Protein AF-A0AAU6WWR5-F1 (afdb_monomer_lite)

InterPro domains:
  IPR000550 7,8-Dihydro-6-hydroxymethylpterin-pyrophosphokinase, HPPK [PF01288] (2-101)
  IPR000550 7,8-Dihydro-6-hydroxymethylpterin-pyrophosphokinase, HPPK [TIGR01498] (2-95)
  IPR035907 7,8-Dihydro-6-hydroxymethylpterin-pyrophosphokinase HPPK superfamily [G3DSA:3.30.70.560] (1-104)
  IPR035907 7,8-Dihydro-6-hydroxymethylpterin-pyrophosphokinase HPPK superfamily [SSF55083] (2-98)

Sequence (104 aa):
MLKISEFLTSEPVEFASSNIFCNIALIIFTDLSPIKLLEQIKSIEAEMGRVNDSKISGGYTDRVIDIDIVNFNWLNFSSERLEIPHRKHIFEREFSKILLKDFI

Secondary structure (DSSP, 8-state):
--EEPPPEEE--SSS--SSPEEE--EE----S-HHHHHHHHHHHHHHTT--S-HHHHTS----S--------TT--EE-SS-EES-HIIIII-HHHHHHHTTT-

Organism: NCBI:txid1854762

Foldseek 3Di:
DKDKFDWDWDADDQDDDPDIDIDIDMDDDDPDDPVRVVVVQVVVQVVQPNPDDQVVVVHDDDGPDDDADQADPPDQDDDPRDGPNPVCLCPPDPRSVVNCVVPD

Radius of gyration: 13.88 Å; chains: 1; bounding box: 35×30×33 Å

Structure (mmCIF, N/CA/C/O backbone):
data_AF-A0AAU6WWR5-F1
#
_entry.id   AF-A0AAU6WWR5-F1
#
loop_
_atom_site.group_PDB
_atom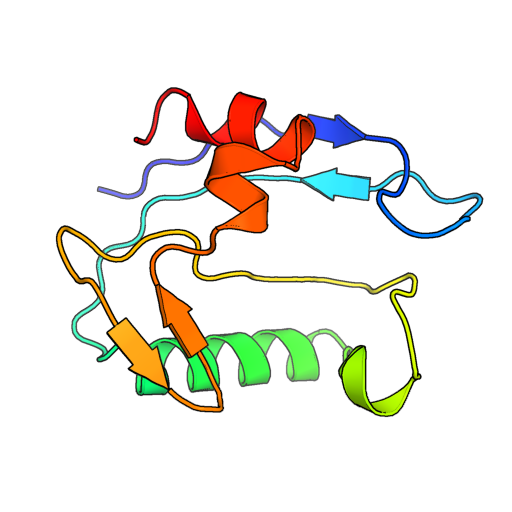_site.id
_atom_site.type_symbol
_atom_site.label_atom_id
_atom_site.label_alt_id
_atom_site.label_comp_id
_atom_site.label_asym_id
_atom_site.label_entity_id
_atom_site.label_seq_id
_atom_site.pdbx_PDB_ins_code
_atom_site.Cartn_x
_atom_site.Cartn_y
_atom_site.Cartn_z
_atom_site.occupancy
_atom_site.B_iso_or_equiv
_atom_site.auth_seq_id
_atom_site.auth_comp_id
_atom_site.auth_asym_id
_atom_site.auth_atom_id
_atom_site.pdbx_PDB_model_num
ATOM 1 N N . MET A 1 1 ? -20.096 8.015 0.105 1.00 66.25 1 MET A N 1
ATOM 2 C CA . MET A 1 1 ? -20.085 8.010 -1.377 1.00 66.25 1 MET A CA 1
ATOM 3 C C . MET A 1 1 ? -18.695 7.605 -1.830 1.00 66.25 1 MET A C 1
ATOM 5 O O . MET A 1 1 ? -17.748 8.246 -1.405 1.00 66.25 1 MET A O 1
ATOM 9 N N . LEU A 1 2 ? -18.559 6.536 -2.613 1.00 84.12 2 LEU A N 1
ATOM 10 C CA . LEU A 1 2 ? -17.267 6.120 -3.167 1.00 84.12 2 LEU A CA 1
ATOM 11 C C . LEU A 1 2 ? -16.796 7.179 -4.179 1.00 84.12 2 LEU A C 1
ATOM 13 O O . LEU A 1 2 ? -17.571 7.552 -5.059 1.00 84.12 2 LEU A O 1
ATOM 17 N N . LYS A 1 3 ? -15.561 7.673 -4.047 1.00 91.44 3 LYS A N 1
ATOM 18 C CA . LYS A 1 3 ? -14.904 8.514 -5.063 1.00 91.44 3 LYS A CA 1
ATOM 19 C C . LYS A 1 3 ? -13.712 7.739 -5.607 1.00 91.44 3 LYS A C 1
ATOM 21 O O . LYS A 1 3 ? -12.981 7.153 -4.816 1.00 91.44 3 LYS A O 1
ATOM 26 N N . ILE A 1 4 ? -13.536 7.739 -6.921 1.00 95.62 4 ILE A N 1
ATOM 27 C CA . ILE A 1 4 ? -12.484 7.001 -7.625 1.00 95.62 4 ILE A CA 1
ATOM 28 C C . ILE A 1 4 ? -11.803 7.974 -8.591 1.00 95.62 4 ILE A C 1
ATOM 30 O O . ILE A 1 4 ? -12.469 8.864 -9.122 1.00 95.62 4 ILE A O 1
ATOM 34 N N . SER A 1 5 ? -10.487 7.860 -8.754 1.00 95.94 5 SER A N 1
ATOM 35 C CA . SER A 1 5 ? -9.728 8.632 -9.736 1.00 95.94 5 SER A CA 1
ATOM 36 C C . SER A 1 5 ? -9.839 8.000 -11.122 1.00 95.94 5 SER A C 1
ATOM 38 O O . SER A 1 5 ? -10.255 6.852 -11.269 1.00 95.94 5 SER A O 1
ATOM 40 N N . GLU A 1 6 ? -9.366 8.712 -12.138 1.00 95.44 6 GLU A N 1
ATOM 41 C CA . GLU A 1 6 ? -8.988 8.060 -13.391 1.00 95.44 6 GLU A CA 1
ATOM 42 C C . GLU A 1 6 ? -7.797 7.115 -13.170 1.00 95.44 6 GLU A C 1
ATOM 44 O O . GLU A 1 6 ? -7.053 7.234 -12.185 1.00 95.44 6 GLU A O 1
ATOM 49 N N . PHE A 1 7 ? -7.607 6.181 -14.099 1.00 96.94 7 PHE A N 1
ATOM 50 C CA . PHE A 1 7 ? -6.401 5.362 -14.136 1.00 96.94 7 PHE A CA 1
ATOM 51 C C . PHE A 1 7 ? -5.195 6.197 -14.578 1.00 96.94 7 PHE A C 1
ATOM 53 O O . PHE A 1 7 ? -5.286 7.009 -15.499 1.00 96.94 7 PHE A O 1
ATOM 60 N N . LEU A 1 8 ? -4.040 5.937 -13.967 1.00 97.62 8 LEU A N 1
ATOM 61 C CA . LEU A 1 8 ? -2.762 6.526 -14.351 1.00 97.62 8 LEU A CA 1
ATOM 62 C C . LEU A 1 8 ? -1.719 5.433 -14.559 1.00 97.62 8 LEU A C 1
ATOM 64 O O . LEU A 1 8 ? -1.386 4.686 -13.637 1.00 97.62 8 LEU A O 1
ATOM 68 N N . THR A 1 9 ? -1.157 5.370 -15.761 1.00 97.81 9 THR A N 1
ATOM 69 C CA . THR A 1 9 ? -0.017 4.498 -16.044 1.00 97.81 9 THR A CA 1
ATOM 70 C C . THR A 1 9 ? 1.301 5.196 -15.737 1.00 97.81 9 THR A C 1
ATOM 72 O O . THR A 1 9 ? 1.454 6.378 -16.047 1.00 97.81 9 THR A O 1
ATOM 75 N N . SER A 1 10 ? 2.270 4.473 -15.180 1.00 97.19 10 SER A N 1
ATOM 76 C CA . SER A 1 10 ? 3.615 4.994 -14.926 1.00 97.19 10 SER A CA 1
ATOM 77 C C . SER A 1 10 ? 4.693 3.931 -15.117 1.00 97.19 10 SER A C 1
ATOM 79 O O . SER A 1 10 ? 4.442 2.735 -14.968 1.00 97.19 10 SER A O 1
ATOM 81 N N . GLU A 1 11 ? 5.915 4.389 -15.371 1.00 97.12 11 GLU A N 1
ATOM 82 C CA . GLU A 1 11 ? 7.121 3.575 -15.202 1.00 97.12 11 GLU A CA 1
ATOM 83 C C . GLU A 1 11 ? 7.251 3.085 -13.742 1.00 97.12 11 GLU A C 1
ATOM 85 O O . GLU A 1 11 ? 6.682 3.709 -12.828 1.00 97.12 11 GLU A O 1
ATOM 90 N N . PRO A 1 12 ? 7.980 1.981 -13.492 1.00 95.62 12 PRO A N 1
ATOM 91 C CA . PRO A 1 12 ? 8.284 1.527 -12.141 1.00 95.62 12 PRO A CA 1
ATOM 92 C C . PRO A 1 12 ? 9.076 2.591 -11.369 1.00 95.62 12 PRO A C 1
ATOM 94 O O . PRO A 1 12 ? 9.925 3.301 -11.907 1.00 95.62 12 PRO A O 1
ATOM 97 N N . VAL A 1 13 ? 8.803 2.686 -10.069 1.00 93.50 13 VAL A N 1
ATOM 98 C CA . VAL A 1 13 ? 9.446 3.638 -9.157 1.00 93.50 13 VAL A CA 1
ATOM 99 C C . VAL A 1 13 ? 10.267 2.853 -8.140 1.00 93.50 13 VAL A C 1
ATOM 101 O O . VAL A 1 13 ? 9.774 1.879 -7.582 1.00 93.50 13 VAL A O 1
ATOM 104 N N . GLU A 1 14 ? 11.509 3.279 -7.893 1.00 89.81 14 GLU A N 1
ATOM 105 C CA . GLU A 1 14 ? 12.456 2.664 -6.937 1.00 89.81 14 GLU A CA 1
ATOM 106 C C . GLU A 1 14 ? 13.004 1.271 -7.328 1.00 89.81 14 GLU A C 1
ATOM 108 O O . GLU A 1 14 ? 13.786 0.698 -6.570 1.00 89.81 14 GLU A O 1
ATOM 113 N N . PHE A 1 15 ? 12.662 0.735 -8.504 1.00 92.75 15 PHE A N 1
ATOM 114 C CA . PHE A 1 15 ? 13.279 -0.471 -9.074 1.00 92.75 15 PHE A CA 1
ATOM 115 C C . PHE A 1 15 ? 13.148 -0.500 -10.606 1.00 92.75 15 PHE A C 1
ATOM 117 O O . PHE A 1 15 ? 12.386 0.274 -11.181 1.00 92.75 15 PHE A O 1
ATOM 124 N N . ALA A 1 16 ? 13.906 -1.378 -11.267 1.00 91.88 16 ALA A N 1
ATOM 125 C CA . ALA A 1 16 ? 13.844 -1.560 -12.715 1.00 91.88 16 ALA A CA 1
ATOM 126 C C . ALA A 1 16 ? 12.894 -2.709 -13.079 1.00 91.88 16 ALA A C 1
ATOM 128 O O . ALA A 1 16 ? 13.022 -3.814 -12.551 1.00 91.88 16 ALA A O 1
ATOM 129 N N . SER A 1 17 ? 11.986 -2.453 -14.016 1.00 93.75 17 SER A N 1
ATOM 130 C CA . SER A 1 17 ? 11.088 -3.442 -14.610 1.00 93.75 17 SER A CA 1
ATOM 131 C C . SER A 1 17 ? 10.841 -3.082 -16.072 1.00 93.75 17 SER A C 1
ATOM 133 O O . SER A 1 17 ? 10.923 -1.914 -16.443 1.00 93.75 17 SER A O 1
ATOM 135 N N . SER A 1 18 ? 10.546 -4.080 -16.904 1.00 94.75 18 SER A N 1
ATOM 136 C CA . SER A 1 18 ? 10.044 -3.865 -18.266 1.00 94.75 18 SER A CA 1
ATOM 137 C C . SER A 1 18 ? 8.532 -3.617 -18.308 1.00 94.75 18 SER A C 1
ATOM 139 O O . SER A 1 18 ? 7.985 -3.386 -19.384 1.00 94.75 18 SER A O 1
ATOM 141 N N . ASN A 1 19 ? 7.846 -3.745 -17.169 1.00 96.19 19 ASN A N 1
ATOM 142 C CA . ASN A 1 19 ? 6.399 -3.615 -17.065 1.00 96.19 19 ASN A CA 1
ATOM 143 C C . ASN A 1 19 ? 5.983 -2.188 -16.689 1.00 96.19 19 ASN A C 1
ATOM 145 O O . ASN A 1 19 ? 6.621 -1.534 -15.866 1.00 96.19 19 ASN A O 1
ATOM 149 N N . ILE A 1 20 ? 4.857 -1.746 -17.251 1.00 96.62 20 ILE A N 1
ATOM 150 C CA . ILE A 1 20 ? 4.189 -0.495 -16.881 1.00 96.62 20 ILE A CA 1
ATOM 151 C C . ILE A 1 20 ? 3.192 -0.768 -15.759 1.00 96.62 20 ILE A C 1
ATOM 153 O O . ILE A 1 20 ? 2.436 -1.740 -15.800 1.00 96.62 20 ILE A O 1
ATOM 157 N N . PHE A 1 21 ? 3.163 0.124 -14.774 1.00 97.25 21 PHE A N 1
ATOM 158 C CA . PHE A 1 21 ? 2.252 0.045 -13.642 1.00 97.25 21 PHE A CA 1
ATOM 159 C C . PHE A 1 21 ? 0.969 0.808 -13.943 1.00 97.25 21 PHE A C 1
ATOM 161 O O . PHE A 1 21 ? 1.014 1.923 -14.458 1.00 97.25 21 PHE A O 1
ATOM 168 N N . CYS A 1 22 ? -0.174 0.218 -13.599 1.00 97.81 22 CYS A N 1
ATOM 169 C CA . CYS A 1 22 ? -1.472 0.881 -13.621 1.00 97.81 22 CYS A CA 1
ATOM 170 C C . CYS A 1 22 ? -1.854 1.257 -12.187 1.00 97.81 22 CYS A C 1
ATOM 172 O O . CYS A 1 22 ? -1.921 0.391 -11.316 1.00 97.81 22 CYS A O 1
ATOM 174 N N . ASN A 1 23 ? -2.085 2.544 -11.944 1.00 97.94 23 ASN A N 1
ATOM 175 C CA . ASN A 1 23 ? -2.353 3.099 -10.624 1.00 97.94 23 AS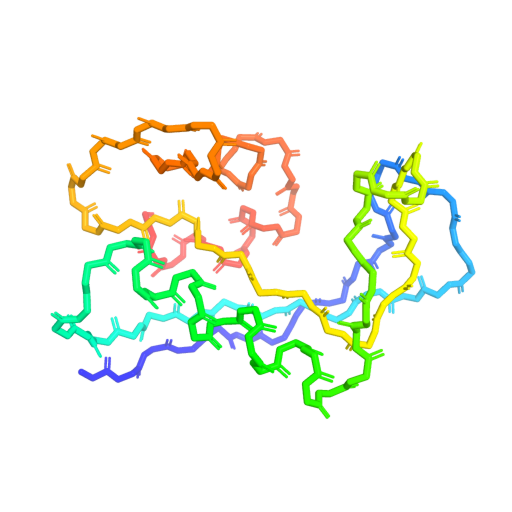N A CA 1
ATOM 176 C C . ASN A 1 23 ? -3.744 3.742 -10.598 1.00 97.94 23 ASN A C 1
ATOM 178 O O . ASN A 1 23 ? -4.181 4.336 -11.585 1.00 97.94 23 ASN A O 1
ATOM 182 N N . ILE A 1 24 ? -4.421 3.655 -9.455 1.00 97.31 24 ILE A N 1
ATOM 183 C CA . ILE A 1 24 ? -5.721 4.285 -9.205 1.00 97.31 24 ILE A CA 1
ATOM 184 C C . ILE A 1 24 ? -5.839 4.639 -7.720 1.00 97.31 24 ILE A C 1
ATOM 186 O O . ILE A 1 24 ? -5.278 3.948 -6.870 1.00 97.31 24 ILE A O 1
ATOM 190 N N . ALA A 1 25 ? -6.562 5.712 -7.403 1.00 97.12 25 ALA A N 1
ATOM 191 C CA . ALA A 1 25 ? -6.871 6.120 -6.039 1.00 97.12 25 ALA A CA 1
ATOM 192 C C . ALA A 1 25 ? -8.383 6.093 -5.793 1.00 97.12 25 ALA A C 1
ATOM 194 O O . ALA A 1 25 ? -9.188 6.358 -6.689 1.00 97.12 25 ALA A O 1
ATOM 195 N N . LEU A 1 26 ? -8.775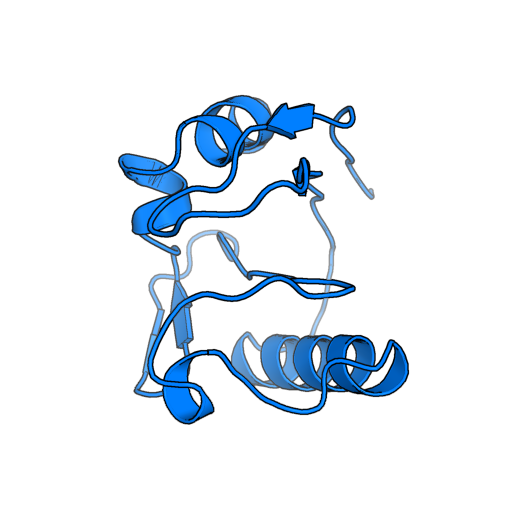 5.788 -4.557 1.00 95.62 26 LEU A N 1
ATOM 196 C CA . LEU A 1 26 ? -10.170 5.783 -4.138 1.00 95.62 26 LEU A CA 1
ATOM 197 C C . LEU A 1 26 ? -10.334 6.252 -2.688 1.00 95.62 26 LEU A C 1
ATOM 199 O O . LEU A 1 26 ? -9.482 5.995 -1.841 1.00 95.62 26 LEU A O 1
ATOM 203 N N . ILE A 1 27 ? -11.467 6.896 -2.397 1.00 95.19 27 ILE A N 1
ATOM 204 C CA . ILE A 1 27 ? -11.947 7.138 -1.028 1.00 95.19 27 ILE A CA 1
ATOM 205 C C . ILE A 1 27 ? -13.024 6.119 -0.707 1.00 95.19 27 ILE A C 1
ATOM 207 O O . ILE A 1 27 ? -14.076 6.099 -1.351 1.00 95.19 27 ILE A O 1
ATOM 211 N N . ILE A 1 28 ? -12.790 5.347 0.348 1.00 93.62 28 ILE A N 1
ATOM 212 C CA . ILE A 1 28 ? -13.761 4.421 0.925 1.00 93.62 28 ILE A CA 1
ATOM 213 C C . ILE A 1 28 ? -14.257 4.923 2.280 1.00 93.62 28 ILE A C 1
ATOM 215 O O . ILE A 1 28 ? -13.578 5.677 2.973 1.00 93.62 28 ILE A O 1
ATOM 219 N N . PHE A 1 29 ? -15.442 4.460 2.668 1.00 93.62 29 PHE A N 1
ATOM 220 C CA . PHE A 1 29 ? -15.969 4.603 4.022 1.00 93.62 29 PHE A CA 1
ATOM 221 C C . PHE A 1 29 ? -15.903 3.238 4.694 1.00 93.62 29 PHE A C 1
ATOM 223 O O . PHE A 1 29 ? -16.275 2.235 4.085 1.00 93.62 29 PHE A O 1
ATOM 230 N N . THR A 1 30 ? -15.409 3.192 5.925 1.00 93.88 30 THR A N 1
ATOM 231 C CA . THR A 1 30 ? -15.263 1.946 6.674 1.00 93.88 30 THR A CA 1
ATOM 232 C C . THR A 1 30 ? -15.320 2.211 8.171 1.00 93.88 30 THR A C 1
ATOM 234 O O . THR A 1 30 ? -14.819 3.233 8.636 1.00 93.88 30 THR A O 1
ATOM 237 N N . ASP A 1 31 ? -15.894 1.264 8.911 1.00 95.88 31 ASP A N 1
ATOM 238 C CA . ASP A 1 31 ? -15.899 1.247 10.380 1.00 95.88 31 ASP A CA 1
ATOM 239 C C . ASP A 1 31 ? -14.708 0.450 10.951 1.00 95.88 31 ASP A C 1
ATOM 241 O O . ASP A 1 31 ? -14.578 0.260 12.163 1.00 95.88 31 ASP A O 1
ATOM 245 N N . LEU A 1 32 ? -13.827 -0.062 10.082 1.00 97.44 32 LEU A N 1
ATOM 246 C CA . LEU A 1 32 ? -12.629 -0.789 10.490 1.00 97.44 32 LEU A CA 1
ATOM 247 C C . LEU A 1 32 ? -11.565 0.165 11.042 1.00 97.44 32 LEU A C 1
ATOM 249 O O . LEU A 1 32 ? -11.332 1.249 10.510 1.00 97.44 32 LEU A O 1
ATOM 253 N N . SER A 1 33 ? -10.845 -0.281 12.073 1.00 96.25 33 SER A N 1
ATOM 254 C CA . SER A 1 33 ? -9.620 0.397 12.502 1.00 96.25 33 SER A CA 1
ATOM 255 C C . SER A 1 33 ? -8.519 0.249 11.438 1.00 96.25 33 SER A C 1
ATOM 257 O O . SER A 1 33 ? -8.548 -0.717 10.671 1.00 96.25 33 SER A O 1
ATOM 259 N N . PRO A 1 34 ? -7.501 1.130 11.409 1.00 96.69 34 PRO A N 1
ATOM 260 C CA . PRO A 1 34 ? -6.439 1.078 10.401 1.00 96.69 34 PRO A CA 1
ATOM 261 C C . PRO A 1 34 ? -5.743 -0.282 10.280 1.00 96.69 34 PRO A C 1
ATOM 263 O O . PRO A 1 34 ? -5.490 -0.754 9.176 1.00 96.69 34 PRO A O 1
ATOM 266 N N . ILE A 1 35 ? -5.485 -0.948 11.410 1.00 97.25 35 ILE A N 1
ATOM 267 C CA . ILE A 1 35 ? -4.857 -2.277 11.420 1.00 97.25 35 ILE A CA 1
ATOM 268 C C . ILE A 1 35 ? -5.799 -3.348 10.862 1.00 97.25 35 ILE A C 1
ATOM 270 O O . ILE A 1 35 ? -5.361 -4.181 10.074 1.00 97.25 35 ILE A O 1
ATOM 274 N N . LYS A 1 36 ? -7.095 -3.306 11.201 1.00 97.69 36 LYS A N 1
ATOM 275 C CA . LYS A 1 36 ? -8.078 -4.240 10.632 1.00 97.69 36 LYS A CA 1
ATOM 276 C C . LYS A 1 36 ? -8.267 -4.016 9.133 1.00 97.69 36 LYS A C 1
ATOM 278 O O . LYS A 1 36 ? -8.398 -4.981 8.388 1.00 97.69 36 LYS A O 1
ATOM 283 N N . LEU A 1 37 ? -8.257 -2.759 8.684 1.00 97.69 37 LEU A N 1
ATOM 284 C CA . LEU A 1 37 ? -8.297 -2.429 7.262 1.00 97.69 37 LEU A CA 1
ATOM 285 C C . LEU A 1 37 ? -7.059 -2.971 6.537 1.00 97.69 37 LEU A C 1
ATOM 287 O O . LEU A 1 37 ? -7.201 -3.595 5.490 1.00 97.69 37 LEU A O 1
ATOM 291 N N . LEU A 1 38 ? -5.865 -2.796 7.112 1.00 97.31 38 LEU A N 1
ATOM 292 C CA . LEU A 1 38 ? -4.628 -3.353 6.562 1.00 97.31 38 LEU A CA 1
ATOM 293 C C . LEU A 1 38 ? -4.696 -4.883 6.442 1.00 97.31 38 LEU A C 1
ATOM 295 O O . LEU A 1 38 ? -4.270 -5.435 5.435 1.00 97.31 38 LEU A O 1
ATOM 299 N N . GLU A 1 39 ? -5.246 -5.574 7.441 1.00 97.06 39 GLU A N 1
ATOM 300 C CA . GLU A 1 39 ? -5.420 -7.032 7.404 1.00 97.06 39 GLU A CA 1
ATOM 301 C C . GLU A 1 39 ? -6.374 -7.477 6.290 1.00 97.06 39 GLU A C 1
ATOM 303 O O . GLU A 1 39 ? -6.070 -8.430 5.576 1.00 97.06 39 GLU A O 1
ATOM 308 N N . GLN A 1 40 ? -7.485 -6.761 6.087 1.00 97.69 40 GLN A N 1
ATOM 309 C CA . GLN A 1 40 ? -8.405 -7.026 4.975 1.00 97.69 40 GLN A CA 1
ATOM 310 C C . GLN A 1 40 ? -7.741 -6.786 3.616 1.00 97.69 40 GLN A C 1
ATOM 312 O O . GLN A 1 40 ? -7.851 -7.619 2.722 1.00 97.69 40 GLN A O 1
ATOM 317 N N . ILE A 1 41 ? -7.001 -5.685 3.480 1.00 97.00 41 ILE A N 1
ATOM 318 C CA . ILE A 1 41 ? -6.222 -5.381 2.278 1.00 97.00 41 ILE A CA 1
ATOM 319 C C . ILE A 1 41 ? -5.237 -6.512 1.966 1.00 97.00 41 ILE A C 1
ATOM 321 O O . ILE A 1 41 ? -5.217 -7.014 0.846 1.00 97.00 41 ILE A O 1
ATOM 325 N N . LYS A 1 42 ? -4.462 -6.958 2.960 1.00 95.56 42 LYS A N 1
ATOM 326 C CA . LYS A 1 42 ? -3.483 -8.037 2.781 1.00 95.56 42 LYS A CA 1
ATOM 327 C C . LYS A 1 42 ? -4.148 -9.365 2.404 1.00 95.56 42 LYS A C 1
ATOM 329 O O . LYS A 1 42 ? -3.572 -10.112 1.619 1.00 95.56 42 LYS A O 1
ATOM 334 N N . SER A 1 43 ? -5.360 -9.638 2.900 1.00 96.56 43 SER A N 1
ATOM 335 C CA . SER A 1 43 ? -6.161 -10.793 2.459 1.00 96.56 43 SER A CA 1
ATOM 336 C C . SER A 1 43 ? -6.515 -10.698 0.976 1.00 96.56 43 SER A C 1
ATOM 338 O O . SER A 1 43 ? -6.277 -11.646 0.236 1.00 96.56 43 SER A O 1
ATOM 340 N N . ILE A 1 44 ? -7.003 -9.538 0.521 1.00 96.81 44 ILE A N 1
ATOM 341 C CA . ILE A 1 44 ? -7.354 -9.304 -0.889 1.00 96.81 44 ILE A CA 1
ATOM 342 C C . ILE A 1 44 ? -6.124 -9.471 -1.788 1.00 96.81 44 ILE A C 1
ATOM 344 O O . ILE A 1 44 ? -6.187 -10.150 -2.809 1.00 96.81 44 ILE A O 1
ATOM 348 N N . GLU A 1 45 ? -4.984 -8.892 -1.403 1.00 96.75 45 GLU A N 1
ATOM 349 C CA . GLU A 1 45 ? -3.729 -9.053 -2.142 1.00 96.75 45 GLU A CA 1
ATOM 350 C C . GLU A 1 45 ? -3.330 -10.534 -2.265 1.00 96.75 45 GLU A C 1
ATOM 352 O O . GLU A 1 45 ? -2.980 -10.991 -3.357 1.00 96.75 45 GLU A O 1
ATOM 357 N N . ALA A 1 46 ? -3.430 -11.295 -1.171 1.00 94.56 46 ALA A N 1
ATOM 358 C CA . ALA A 1 46 ? -3.126 -12.723 -1.153 1.00 94.56 46 ALA A CA 1
ATOM 359 C C . ALA A 1 46 ? -4.086 -13.541 -2.032 1.00 94.56 46 ALA A C 1
ATOM 361 O O . ALA A 1 46 ? -3.631 -14.385 -2.805 1.00 94.56 46 ALA A O 1
ATOM 362 N N . GLU A 1 47 ? -5.390 -13.259 -1.973 1.00 96.06 47 GLU A N 1
ATOM 363 C CA . GLU A 1 47 ? -6.417 -13.880 -2.823 1.00 96.06 47 GLU A CA 1
ATOM 364 C C . GLU A 1 47 ? -6.176 -13.608 -4.316 1.00 96.06 47 GLU A C 1
ATOM 366 O O . GLU A 1 47 ? -6.428 -14.471 -5.156 1.00 96.06 47 GLU A O 1
ATOM 371 N N . MET A 1 48 ? -5.615 -12.442 -4.649 1.00 96.06 48 MET A N 1
ATOM 372 C CA . MET A 1 48 ? -5.216 -12.074 -6.011 1.00 96.06 48 MET A CA 1
ATOM 373 C C . MET A 1 48 ? -3.834 -12.613 -6.424 1.00 96.06 48 MET A C 1
ATOM 375 O O . MET A 1 48 ? -3.360 -12.326 -7.523 1.00 96.06 48 MET A O 1
ATOM 379 N N . GLY A 1 49 ? -3.184 -13.412 -5.573 1.00 92.06 49 GLY A N 1
ATOM 380 C CA . GLY A 1 49 ? -1.937 -14.111 -5.887 1.00 92.06 49 GLY A CA 1
ATOM 381 C C . GLY A 1 49 ? -0.662 -13.424 -5.397 1.00 92.06 49 GLY A C 1
ATOM 382 O O . GLY A 1 49 ? 0.437 -13.901 -5.692 1.00 92.06 49 GLY A O 1
ATOM 383 N N . ARG A 1 50 ? -0.756 -12.338 -4.621 1.00 89.88 50 ARG A N 1
ATOM 384 C CA . ARG A 1 50 ? 0.408 -11.740 -3.957 1.00 89.88 50 ARG A CA 1
ATOM 385 C C . ARG A 1 50 ? 0.669 -12.426 -2.618 1.00 89.88 50 ARG A C 1
ATOM 387 O O . ARG A 1 50 ? 0.162 -12.032 -1.577 1.00 89.88 50 ARG A O 1
ATOM 3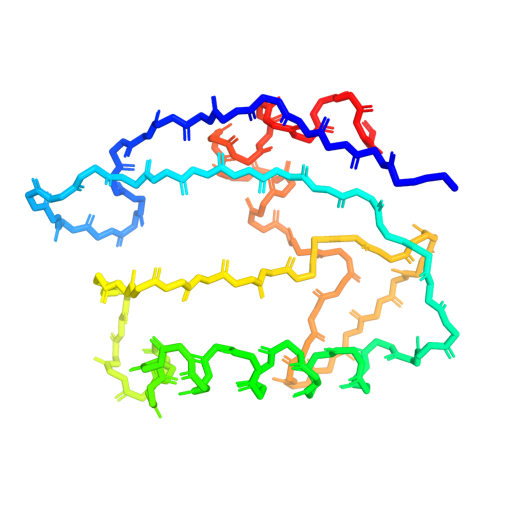94 N N . VAL A 1 51 ? 1.511 -13.452 -2.656 1.00 76.31 51 VAL A N 1
ATOM 395 C CA . VAL A 1 51 ? 1.848 -14.276 -1.481 1.00 76.31 51 VAL A CA 1
ATOM 396 C C . VAL A 1 51 ? 3.020 -13.754 -0.643 1.00 76.31 51 VAL A C 1
ATOM 398 O O . VAL A 1 51 ? 3.122 -14.117 0.524 1.00 76.31 51 VAL A O 1
ATOM 401 N N . ASN A 1 52 ? 3.892 -12.902 -1.194 1.00 76.31 52 ASN A N 1
ATOM 402 C CA . ASN A 1 52 ? 5.066 -12.374 -0.488 1.00 76.31 52 ASN A CA 1
ATOM 403 C C . ASN A 1 52 ? 5.115 -10.842 -0.551 1.00 76.31 52 ASN A C 1
ATOM 405 O O . ASN A 1 52 ? 4.929 -10.252 -1.616 1.00 76.31 52 ASN A O 1
ATOM 409 N N . ASP A 1 53 ? 5.410 -10.202 0.582 1.00 71.06 53 ASP A N 1
ATOM 410 C CA . ASP A 1 53 ? 5.658 -8.760 0.646 1.00 71.06 53 ASP A CA 1
ATOM 411 C C . ASP A 1 53 ? 7.103 -8.410 0.268 1.00 71.06 53 ASP A C 1
ATOM 413 O O . ASP A 1 53 ? 8.031 -9.200 0.452 1.00 71.06 53 ASP A O 1
ATOM 417 N N . SER A 1 54 ? 7.308 -7.173 -0.190 1.00 67.44 54 SER A N 1
ATOM 418 C CA . SER A 1 54 ? 8.610 -6.656 -0.642 1.00 67.44 54 SER A CA 1
ATOM 419 C C . SER A 1 54 ? 9.722 -6.749 0.412 1.00 67.44 54 SER A C 1
ATOM 421 O O . SER A 1 54 ? 10.895 -6.921 0.077 1.00 67.44 54 SER A O 1
ATOM 423 N N . LYS A 1 55 ? 9.362 -6.695 1.704 1.00 63.41 55 LYS A N 1
ATOM 424 C CA . LYS A 1 55 ? 10.292 -6.917 2.826 1.00 63.41 55 LYS A CA 1
ATOM 425 C C . LYS A 1 55 ? 10.884 -8.330 2.831 1.00 63.41 55 LYS A C 1
ATOM 427 O O . LYS A 1 55 ? 12.023 -8.495 3.251 1.00 63.41 55 LYS A O 1
ATOM 432 N N . ILE A 1 56 ? 10.132 -9.328 2.366 1.00 64.94 56 ILE A N 1
ATOM 433 C CA . ILE A 1 56 ? 10.579 -10.724 2.275 1.00 64.94 56 ILE A CA 1
ATOM 434 C C . ILE A 1 56 ? 11.450 -10.914 1.026 1.00 64.94 56 ILE A C 1
ATOM 436 O O . ILE A 1 56 ? 12.450 -11.622 1.084 1.00 64.94 56 ILE A O 1
ATOM 440 N N . SER A 1 57 ? 11.121 -10.243 -0.084 1.00 64.00 57 SER A N 1
ATOM 441 C CA . SER A 1 57 ? 11.900 -10.310 -1.331 1.00 64.00 57 SER A CA 1
ATOM 442 C C . SER A 1 57 ? 13.144 -9.412 -1.358 1.00 64.00 57 SER A C 1
ATOM 444 O O . SER A 1 57 ? 13.893 -9.455 -2.330 1.00 64.00 57 SER A O 1
ATOM 446 N N . GLY A 1 58 ? 13.385 -8.602 -0.320 1.00 74.31 58 GLY A N 1
ATOM 447 C CA . GLY A 1 58 ? 14.562 -7.730 -0.219 1.00 74.31 58 GLY A CA 1
ATOM 448 C C . GLY A 1 58 ? 14.515 -6.479 -1.107 1.00 74.31 58 GLY A C 1
ATOM 449 O O . GLY A 1 58 ? 15.547 -5.849 -1.323 1.00 74.31 58 GLY A O 1
ATOM 450 N N . GLY A 1 59 ? 13.338 -6.109 -1.624 1.00 81.88 59 GLY A N 1
ATOM 451 C CA . GLY A 1 59 ? 13.165 -4.979 -2.540 1.00 81.88 59 GLY A CA 1
ATOM 452 C C . GLY A 1 59 ? 11.807 -4.970 -3.242 1.00 81.88 59 GLY A C 1
ATOM 453 O O . GLY A 1 59 ? 11.011 -5.903 -3.091 1.00 81.88 59 GLY A O 1
ATOM 454 N N . TYR A 1 60 ? 11.536 -3.904 -4.002 1.00 85.38 60 TYR A N 1
ATOM 455 C CA . TYR A 1 60 ? 10.335 -3.811 -4.835 1.00 85.38 60 TYR A CA 1
ATOM 456 C C . TYR A 1 60 ? 10.421 -4.754 -6.033 1.00 85.38 60 TYR A C 1
ATOM 458 O O . TYR A 1 60 ? 11.480 -4.934 -6.630 1.00 85.38 60 TYR A O 1
ATOM 466 N N . THR A 1 61 ? 9.283 -5.344 -6.369 1.00 89.75 61 THR A N 1
ATOM 467 C CA . THR A 1 61 ? 9.122 -6.304 -7.456 1.00 89.75 61 THR A CA 1
ATOM 468 C C . THR A 1 61 ? 7.791 -6.066 -8.159 1.00 89.75 61 THR A C 1
ATOM 470 O O . THR A 1 61 ? 6.880 -5.408 -7.625 1.00 89.75 61 THR A O 1
ATOM 473 N N . ASP A 1 62 ? 7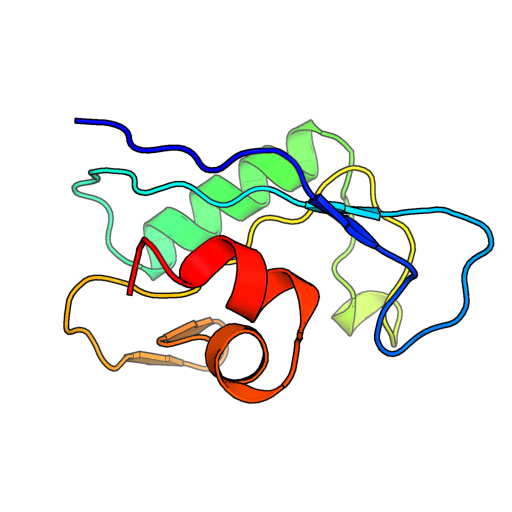.679 -6.614 -9.366 1.00 91.62 62 ASP A N 1
ATOM 474 C CA . ASP A 1 62 ? 6.404 -6.701 -10.062 1.00 91.62 62 ASP A CA 1
ATOM 475 C C . ASP A 1 62 ? 5.414 -7.528 -9.242 1.00 91.62 62 ASP A C 1
ATOM 477 O O . ASP A 1 62 ? 5.758 -8.555 -8.653 1.00 91.62 62 ASP A O 1
ATOM 481 N N . ARG A 1 63 ? 4.166 -7.067 -9.201 1.00 91.69 63 ARG A N 1
ATOM 482 C CA . ARG A 1 63 ? 3.095 -7.689 -8.424 1.00 91.69 63 ARG A CA 1
ATOM 483 C C . ARG A 1 63 ? 1.765 -7.490 -9.121 1.00 91.69 63 ARG A C 1
ATOM 485 O O . ARG A 1 63 ? 1.555 -6.471 -9.769 1.00 91.69 63 ARG A O 1
ATOM 492 N N . VAL A 1 64 ? 0.877 -8.469 -8.962 1.00 93.25 64 VAL A N 1
ATOM 493 C CA . VAL A 1 64 ? -0.465 -8.442 -9.561 1.00 93.25 64 VAL A CA 1
ATOM 494 C C . VAL A 1 64 ? -1.281 -7.268 -9.019 1.00 93.25 64 VAL A C 1
ATOM 496 O O . VAL A 1 64 ? -1.994 -6.618 -9.776 1.00 93.25 64 VAL A O 1
ATOM 499 N N . ILE A 1 65 ? -1.158 -6.982 -7.720 1.00 95.38 65 ILE A N 1
ATOM 500 C CA . ILE A 1 65 ? -1.823 -5.850 -7.078 1.00 95.38 65 ILE A CA 1
ATOM 501 C C . ILE A 1 65 ? -1.038 -5.351 -5.856 1.00 95.38 65 ILE A C 1
ATOM 503 O O . ILE A 1 65 ? -0.325 -6.112 -5.190 1.00 95.38 65 ILE A O 1
ATOM 507 N N . ASP A 1 66 ? -1.167 -4.056 -5.582 1.00 95.12 66 ASP A N 1
ATOM 508 C CA . ASP A 1 66 ? -0.682 -3.378 -4.382 1.00 95.12 66 ASP A CA 1
ATOM 509 C C . ASP A 1 66 ? -1.720 -2.376 -3.916 1.00 95.12 66 ASP A C 1
ATOM 511 O O . ASP A 1 66 ? -2.168 -1.544 -4.706 1.00 95.12 66 ASP A O 1
ATOM 515 N N . ILE A 1 67 ? -2.112 -2.471 -2.652 1.00 96.75 67 ILE A N 1
ATOM 516 C CA . ILE A 1 67 ? -3.104 -1.581 -2.064 1.00 96.75 67 ILE A CA 1
ATOM 517 C C . ILE A 1 67 ? -2.489 -0.947 -0.821 1.00 96.75 67 ILE A C 1
ATOM 519 O O . ILE A 1 67 ? -2.308 -1.587 0.213 1.00 96.75 67 ILE A O 1
ATOM 523 N N . ASP A 1 68 ? -2.210 0.349 -0.914 1.00 96.31 68 ASP A N 1
ATOM 524 C CA . ASP A 1 68 ? -1.650 1.127 0.183 1.00 96.31 68 ASP A CA 1
ATOM 525 C C . ASP A 1 68 ? -2.719 1.995 0.856 1.00 96.31 68 ASP A C 1
ATOM 527 O O . ASP A 1 68 ? -3.496 2.694 0.201 1.00 96.31 68 ASP A O 1
ATOM 531 N N . ILE A 1 69 ? -2.711 2.020 2.191 1.00 97.19 69 ILE A N 1
ATOM 532 C CA . ILE A 1 69 ? -3.464 3.018 2.959 1.00 97.19 69 ILE A CA 1
ATOM 533 C C . ILE A 1 69 ? -2.643 4.309 2.961 1.00 97.19 69 ILE A C 1
ATOM 535 O O . ILE A 1 69 ? -1.684 4.442 3.718 1.00 97.19 69 ILE A O 1
ATOM 539 N N . VAL A 1 70 ? -3.016 5.269 2.114 1.00 96.94 70 VAL A N 1
ATOM 540 C CA . VAL A 1 70 ? -2.286 6.542 2.013 1.00 96.94 70 VAL A CA 1
ATOM 541 C C . VAL A 1 70 ? -2.635 7.499 3.150 1.00 96.94 70 VAL A C 1
ATOM 543 O O . VAL A 1 70 ? -1.750 8.114 3.741 1.00 96.94 70 VAL A O 1
ATOM 546 N N . ASN A 1 71 ? -3.921 7.645 3.455 1.00 95.38 71 ASN A N 1
ATOM 547 C CA . ASN A 1 71 ? -4.419 8.542 4.491 1.00 95.38 71 ASN A CA 1
ATOM 548 C C . ASN A 1 71 ? -5.657 7.926 5.160 1.00 95.38 71 ASN A C 1
ATOM 550 O O . ASN A 1 71 ? -6.336 7.087 4.567 1.00 95.38 71 ASN A O 1
ATOM 554 N N . PHE A 1 72 ? -5.948 8.334 6.394 1.00 95.56 72 PHE A N 1
ATOM 555 C CA . PHE A 1 72 ? -7.102 7.878 7.161 1.00 95.56 72 PHE A CA 1
ATOM 556 C C . PHE A 1 72 ? -7.683 9.053 7.960 1.00 95.56 72 PHE A C 1
ATOM 558 O O . PHE A 1 72 ? -7.353 9.267 9.126 1.00 95.56 72 PHE A O 1
ATOM 565 N N . ASN A 1 73 ? -8.568 9.830 7.330 1.00 90.19 73 ASN A N 1
ATOM 566 C CA . ASN A 1 73 ? -9.129 11.061 7.900 1.00 90.19 73 ASN A CA 1
ATOM 567 C C . ASN A 1 73 ? -8.022 12.009 8.416 1.00 90.19 73 ASN A C 1
ATOM 569 O O . ASN A 1 73 ? -7.131 12.387 7.665 1.00 90.19 73 ASN A O 1
ATOM 573 N N . TRP A 1 74 ? -8.077 12.389 9.695 1.00 88.12 74 TRP A N 1
ATOM 574 C CA . TRP A 1 74 ? -7.100 13.254 10.370 1.00 88.12 74 TRP A CA 1
ATOM 575 C C . TRP A 1 74 ? -6.151 12.460 11.277 1.00 88.12 74 TRP A C 1
ATOM 577 O O . TRP A 1 74 ? -5.535 13.017 12.188 1.00 88.12 74 TRP A O 1
ATOM 587 N N . LEU A 1 75 ? -6.098 11.138 11.098 1.00 95.38 75 LEU A N 1
ATOM 588 C CA . LEU A 1 75 ? -5.341 10.254 11.965 1.00 95.38 75 LEU A CA 1
ATOM 589 C C . LEU A 1 75 ? -3.855 10.296 11.607 1.00 95.38 75 LEU A C 1
ATOM 591 O O . LEU A 1 75 ? -3.458 9.880 10.523 1.00 95.38 75 LEU A O 1
ATOM 595 N N . ASN A 1 76 ? -3.036 10.688 12.579 1.00 96.31 76 ASN A N 1
ATOM 596 C CA . ASN A 1 76 ? -1.612 10.378 12.580 1.00 96.31 76 ASN A CA 1
ATOM 597 C C . ASN A 1 76 ? -1.410 9.083 13.369 1.00 96.31 76 ASN A C 1
ATOM 599 O O . ASN A 1 76 ? -1.688 9.036 14.570 1.00 96.31 76 ASN A O 1
ATOM 603 N N . PHE A 1 77 ? -0.959 8.028 12.698 1.00 96.56 77 PHE A N 1
ATOM 604 C CA . PHE A 1 77 ? -0.774 6.707 13.289 1.00 96.56 77 PHE A CA 1
ATOM 605 C C . PHE A 1 77 ? 0.560 6.119 12.853 1.00 96.56 77 PHE A C 1
ATOM 607 O O . PHE A 1 77 ? 0.907 6.134 11.678 1.00 96.56 77 PHE A O 1
ATOM 614 N N . SER A 1 78 ? 1.301 5.565 13.805 1.00 96.31 78 SER A N 1
ATOM 615 C CA . SER A 1 78 ? 2.563 4.893 13.529 1.00 96.31 78 SER A CA 1
ATOM 616 C C . SER A 1 78 ? 2.658 3.630 14.370 1.00 96.31 78 SER A C 1
ATOM 618 O O . SER A 1 78 ? 2.351 3.624 15.561 1.00 96.31 78 SER A O 1
ATOM 620 N N . SER A 1 79 ? 3.054 2.548 13.717 1.00 94.81 79 SER A N 1
ATOM 621 C CA . SER A 1 79 ? 3.323 1.243 14.305 1.00 94.81 79 SER A CA 1
ATOM 622 C C . SER A 1 79 ? 4.378 0.536 13.459 1.00 94.81 79 SER A C 1
ATOM 624 O O . SER A 1 79 ? 4.669 0.956 12.341 1.00 94.81 79 SER A O 1
ATOM 626 N N . GLU A 1 80 ? 4.888 -0.598 13.931 1.00 92.19 80 GLU A N 1
ATOM 627 C CA . GLU A 1 80 ? 5.822 -1.424 13.152 1.00 92.19 80 GLU A CA 1
ATOM 628 C C . GLU A 1 80 ? 5.234 -1.922 11.815 1.00 92.19 80 GLU A C 1
ATOM 630 O O . GLU A 1 80 ? 5.973 -2.229 10.875 1.00 92.19 80 GLU A O 1
ATOM 635 N N . ARG A 1 81 ? 3.897 -2.012 11.726 1.00 91.69 81 ARG A N 1
ATOM 636 C CA . ARG A 1 81 ? 3.171 -2.563 10.571 1.00 91.69 81 ARG A CA 1
ATOM 637 C C . ARG A 1 81 ? 2.633 -1.497 9.616 1.00 91.69 81 ARG A C 1
ATOM 639 O O . ARG A 1 81 ? 2.434 -1.805 8.447 1.00 91.69 81 ARG A O 1
ATOM 646 N N . LEU A 1 82 ? 2.346 -0.292 10.107 1.00 95.88 82 LEU A N 1
ATOM 647 C CA . LEU A 1 82 ? 1.577 0.719 9.380 1.00 95.88 82 LEU A CA 1
ATOM 648 C C . LEU A 1 82 ? 1.940 2.131 9.836 1.00 95.88 82 LEU A C 1
ATOM 650 O O . LEU A 1 82 ? 1.935 2.415 11.036 1.00 95.88 82 LEU A O 1
ATOM 654 N N . GLU A 1 83 ? 2.173 3.004 8.862 1.00 96.94 83 GLU A N 1
ATOM 655 C CA . GLU A 1 83 ? 2.372 4.440 9.034 1.00 96.94 83 GLU A CA 1
ATOM 656 C C . GLU A 1 83 ? 1.298 5.185 8.234 1.00 96.94 83 GLU A C 1
ATOM 658 O O . GLU A 1 83 ? 1.126 4.945 7.039 1.00 96.94 83 GLU A O 1
ATOM 663 N N . ILE A 1 84 ? 0.560 6.068 8.906 1.00 97.50 84 ILE A N 1
ATOM 664 C CA . ILE A 1 84 ? -0.453 6.940 8.317 1.00 97.50 84 ILE A CA 1
ATOM 665 C C . ILE A 1 84 ? -0.174 8.373 8.797 1.00 97.50 84 ILE A C 1
ATOM 667 O O . ILE A 1 84 ? -0.089 8.597 10.008 1.00 97.50 84 ILE A O 1
ATOM 671 N N . PRO A 1 85 ? -0.074 9.346 7.880 1.00 96.44 85 PRO A N 1
ATOM 672 C CA . PRO A 1 85 ? -0.167 9.171 6.433 1.00 96.44 85 PRO A CA 1
ATOM 673 C C . PRO A 1 85 ? 1.063 8.477 5.821 1.00 96.44 85 PRO A C 1
ATOM 675 O O . PRO A 1 85 ? 2.180 8.597 6.323 1.00 96.44 85 PRO A O 1
ATOM 678 N N . HIS A 1 86 ? 0.880 7.799 4.687 1.00 96.56 86 HIS A N 1
ATOM 679 C CA . HIS A 1 86 ? 1.970 7.147 3.967 1.00 96.56 86 HIS A CA 1
ATOM 680 C C . HIS A 1 86 ? 2.868 8.186 3.277 1.00 96.56 86 HIS A C 1
ATOM 682 O O . HIS A 1 86 ? 2.633 8.603 2.138 1.00 96.56 86 HIS A O 1
ATOM 688 N N . ARG A 1 87 ? 3.967 8.560 3.936 1.00 94.81 87 ARG A N 1
ATOM 689 C CA . ARG A 1 87 ? 4.830 9.689 3.543 1.00 94.81 87 ARG A CA 1
ATOM 690 C C . ARG A 1 87 ? 5.308 9.650 2.090 1.00 94.81 87 ARG A C 1
ATOM 692 O O . ARG A 1 87 ? 5.175 10.654 1.396 1.00 94.81 87 ARG A O 1
ATOM 699 N N . LYS A 1 88 ? 5.785 8.502 1.591 1.00 94.88 88 LYS A N 1
ATOM 700 C CA . LYS A 1 88 ? 6.274 8.418 0.199 1.00 94.88 88 LYS A CA 1
ATOM 701 C C . LYS A 1 88 ? 5.198 8.738 -0.839 1.00 94.88 88 LYS A C 1
ATOM 703 O O . LYS A 1 88 ? 5.495 9.386 -1.833 1.00 94.88 88 LYS A O 1
ATOM 708 N N . HIS A 1 89 ? 3.957 8.308 -0.613 1.00 96.25 89 HIS A N 1
ATOM 709 C CA . HIS A 1 89 ? 2.844 8.576 -1.527 1.00 96.25 89 HIS A CA 1
ATOM 710 C C . HIS A 1 89 ? 2.453 10.051 -1.535 1.00 96.25 89 HIS A C 1
ATOM 712 O O . HIS A 1 89 ? 2.129 10.586 -2.587 1.00 96.25 89 HIS A O 1
ATOM 718 N N . ILE A 1 90 ? 2.561 10.727 -0.389 1.00 94.62 90 ILE A N 1
ATOM 719 C CA . ILE A 1 90 ? 2.225 12.151 -0.282 1.00 94.62 90 ILE A CA 1
ATOM 720 C C . ILE A 1 90 ? 3.344 13.057 -0.808 1.00 94.62 90 ILE A C 1
ATOM 722 O O . ILE A 1 90 ? 3.057 14.088 -1.409 1.00 94.62 90 ILE A O 1
ATOM 726 N N . PHE A 1 91 ? 4.615 12.706 -0.594 1.00 94.62 91 PHE A N 1
ATOM 727 C CA . PHE A 1 91 ? 5.725 13.637 -0.833 1.00 94.62 91 PHE A CA 1
ATOM 728 C C . PHE A 1 91 ? 6.647 13.236 -1.993 1.00 94.62 91 PHE A C 1
ATOM 730 O O . PHE A 1 91 ? 7.127 14.109 -2.719 1.00 94.62 91 PHE A O 1
ATOM 737 N N . GLU A 1 92 ? 6.869 11.941 -2.218 1.00 95.44 92 GLU A N 1
ATOM 738 C CA . GLU A 1 92 ? 7.971 11.449 -3.063 1.00 95.44 92 GLU A CA 1
ATOM 739 C C . GLU A 1 92 ? 7.498 10.855 -4.398 1.00 95.44 92 GLU A C 1
ATOM 741 O O . GLU A 1 92 ? 8.144 11.042 -5.425 1.00 95.44 92 GLU A O 1
ATOM 746 N N . ARG A 1 93 ? 6.360 10.152 -4.417 1.00 96.06 93 ARG A N 1
ATOM 747 C CA . ARG A 1 93 ? 5.878 9.406 -5.589 1.00 96.06 93 ARG A CA 1
ATOM 748 C C . ARG A 1 93 ? 4.987 10.274 -6.471 1.00 96.06 93 ARG A C 1
ATOM 750 O O . ARG A 1 93 ? 3.820 10.488 -6.155 1.00 96.06 93 ARG A O 1
ATOM 757 N N . GLU A 1 94 ? 5.516 10.732 -7.606 1.00 95.94 94 GLU A N 1
ATOM 758 C CA . GLU A 1 94 ? 4.788 11.610 -8.539 1.00 95.94 94 GLU A CA 1
ATOM 759 C C . GLU A 1 94 ? 3.462 11.018 -9.032 1.00 95.94 94 GLU A C 1
ATOM 761 O O . GLU A 1 94 ? 2.445 11.707 -8.992 1.00 95.94 94 GLU A O 1
ATOM 766 N N . PHE A 1 95 ? 3.431 9.737 -9.425 1.00 96.50 95 PHE A N 1
ATOM 767 C CA . PHE A 1 95 ? 2.187 9.094 -9.876 1.00 96.50 95 PHE A CA 1
ATOM 768 C C . PHE A 1 95 ? 1.093 9.159 -8.797 1.00 96.50 95 PHE A C 1
ATOM 770 O O . PHE A 1 95 ? -0.071 9.413 -9.096 1.00 96.50 95 PHE A O 1
ATOM 777 N N . SER A 1 96 ? 1.480 8.988 -7.531 1.00 96.75 96 SER A N 1
ATOM 778 C CA . SER A 1 96 ? 0.563 9.009 -6.396 1.00 96.75 96 SER A CA 1
ATOM 779 C C . SER A 1 96 ? 0.070 10.429 -6.129 1.00 96.75 96 SER A C 1
ATOM 781 O O . SER A 1 96 ? -1.131 10.657 -6.048 1.00 96.75 96 SER A O 1
ATOM 783 N N . LYS A 1 97 ? 0.967 11.424 -6.127 1.00 95.94 97 LYS A N 1
ATOM 784 C CA . LYS A 1 97 ? 0.595 12.842 -5.974 1.00 95.94 97 LYS A CA 1
ATOM 785 C C . LYS A 1 97 ? -0.375 13.326 -7.052 1.00 95.94 97 LYS A C 1
ATOM 787 O O . LYS A 1 97 ? -1.301 14.068 -6.736 1.00 95.94 97 LYS A O 1
ATOM 792 N N . ILE A 1 98 ? -0.194 12.895 -8.303 1.00 96.31 98 ILE A N 1
ATOM 793 C CA . ILE A 1 98 ? -1.123 13.208 -9.400 1.00 96.31 98 ILE A CA 1
ATOM 794 C C . ILE A 1 98 ? -2.513 12.645 -9.092 1.00 96.31 98 ILE A C 1
ATOM 796 O O . ILE A 1 98 ? -3.494 13.380 -9.170 1.00 96.31 98 ILE A O 1
ATOM 800 N N . LEU A 1 99 ? -2.591 11.367 -8.706 1.00 96.50 99 LEU A N 1
ATOM 801 C CA . LEU A 1 99 ? -3.859 10.702 -8.404 1.00 96.50 99 LEU A CA 1
ATOM 802 C C . LEU A 1 99 ? -4.557 11.279 -7.171 1.00 96.50 99 LEU A C 1
ATOM 804 O O . LEU A 1 99 ? -5.779 11.362 -7.148 1.00 96.50 99 LEU A O 1
ATOM 808 N N . LEU A 1 100 ? -3.794 11.678 -6.153 1.00 94.19 100 LEU A N 1
ATOM 809 C CA . LEU A 1 100 ? -4.309 12.147 -4.867 1.00 94.19 100 LEU A CA 1
ATOM 810 C C . LEU A 1 100 ? -4.697 13.628 -4.856 1.00 94.19 100 LEU A C 1
ATOM 812 O O . LEU A 1 100 ? -5.350 14.058 -3.909 1.00 94.19 100 LEU A O 1
ATOM 816 N N . LYS A 1 101 ? -4.340 14.396 -5.892 1.00 90.62 101 LYS A N 1
ATOM 817 C CA . LYS A 1 101 ? -4.560 15.850 -5.973 1.00 90.62 101 LYS A CA 1
ATOM 818 C C . LYS A 1 101 ? -6.010 16.279 -5.714 1.00 90.62 101 LYS A C 1
ATOM 820 O O . LYS A 1 101 ? -6.239 17.351 -5.171 1.00 90.62 101 LYS A O 1
ATOM 825 N N . ASP A 1 102 ? -6.974 15.442 -6.094 1.00 83.06 102 ASP A N 1
ATOM 826 C CA . ASP A 1 102 ? -8.404 15.724 -5.916 1.00 83.06 102 ASP A CA 1
ATOM 827 C C . ASP A 1 102 ? -9.005 15.046 -4.668 1.00 83.06 102 ASP A C 1
ATOM 829 O O . ASP A 1 102 ? -10.226 15.070 -4.468 1.00 83.06 102 ASP A O 1
ATOM 833 N N . PHE A 1 103 ? -8.176 14.389 -3.856 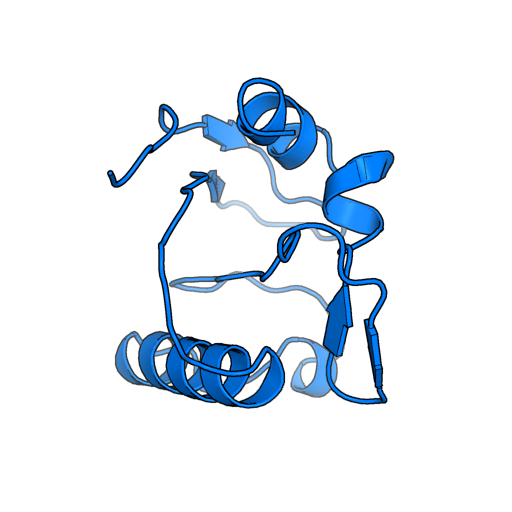1.00 83.69 103 PHE A N 1
ATOM 834 C CA . PHE A 1 103 ? -8.577 13.597 -2.691 1.00 83.69 103 PHE A CA 1
ATOM 835 C C . PHE A 1 103 ? -8.043 14.152 -1.369 1.00 83.69 103 PHE A C 1
ATOM 837 O O . PHE A 1 103 ? -8.670 13.899 -0.339 1.00 83.69 103 PHE A O 1
ATOM 844 N N . ILE A 1 104 ? -6.913 14.871 -1.392 1.00 74.69 104 ILE A N 1
ATOM 845 C CA . ILE A 1 104 ? -6.204 15.394 -0.214 1.00 74.69 104 ILE A CA 1
ATOM 846 C C . ILE A 1 104 ? -5.905 16.881 -0.394 1.00 74.69 104 ILE A C 1
ATOM 848 O O . ILE A 1 104 ? -5.492 17.259 -1.511 1.00 74.69 104 ILE A O 1
#

pLDDT: mean 92.29, std 8.14, range [63.41, 97.94]